Protein AF-A0A4V0HWP7-F1 (afdb_monomer_lite)

Foldseek 3Di:
DDDDDADFPDFDFDAAPVRDTGTDTDGPPPPCSVVVSVVRNDDDDPVVVVVVVVVVVLVQLDDDQVVLVVPADPPKDKAKDQDPVQKIKIWIDGPNDIDIDIGNDPSVRVSVRSRRVCVVVVVDDSVVSNVVPPPPPPPPPPPPPPDDDDDDDDDDDDDDDDDDDDDDDDDDDDDD

Secondary structure (DSSP, 8-state):
-----S-EEE--EEE-TTS-EEE-PEETT-TTHHHHHHHHHHSPPHHHHHHHHHHHHHHHTS--HHHHHHTSPTT-EEEEEE-TTS-EEEEEEETTEEEEEEESSHHHHHHHHHHHHHHHTTS--HHHHHHHT-PPP--------------PPPPPPPPPPPPPPPPPPPPPPPP-

Radius of gyration: 30.23 Å; chains: 1; bounding box: 48×85×73 Å

Structure (mmCIF, N/CA/C/O backbone):
data_AF-A0A4V0HWP7-F1
#
_entry.id   AF-A0A4V0HWP7-F1
#
loop_
_atom_site.group_PDB
_atom_site.id
_atom_site.type_symbol
_atom_site.label_atom_id
_atom_site.label_alt_id
_atom_site.label_comp_id
_atom_site.label_asym_id
_atom_site.label_entity_id
_atom_site.label_seq_id
_atom_site.pdbx_PDB_ins_code
_atom_site.Cartn_x
_atom_site.Cartn_y
_atom_site.Cartn_z
_atom_site.occupancy
_atom_site.B_iso_or_equiv
_atom_site.auth_seq_id
_atom_site.auth_comp_id
_atom_site.auth_asym_id
_atom_site.auth_atom_id
_atom_site.pdbx_PDB_model_num
ATOM 1 N N . MET A 1 1 ? 0.741 0.309 -26.722 1.00 51.72 1 MET A N 1
ATOM 2 C CA . MET A 1 1 ? 2.204 0.465 -26.899 1.00 51.72 1 MET A CA 1
ATOM 3 C C . MET A 1 1 ? 2.671 -0.759 -27.666 1.00 51.72 1 MET A C 1
ATOM 5 O O . MET A 1 1 ? 2.715 -1.821 -27.062 1.00 51.72 1 MET A O 1
ATOM 9 N N . GLY A 1 2 ? 2.875 -0.657 -28.983 1.00 67.00 2 GLY A N 1
ATOM 10 C CA . GLY A 1 2 ? 3.307 -1.806 -29.788 1.00 67.00 2 GLY A CA 1
ATOM 11 C C . GLY A 1 2 ? 4.644 -2.348 -29.282 1.00 67.00 2 GLY A C 1
ATOM 12 O O . GLY A 1 2 ? 5.506 -1.561 -28.886 1.00 67.00 2 GLY A O 1
ATOM 13 N N . VAL A 1 3 ? 4.793 -3.672 -29.233 1.00 71.69 3 VAL A N 1
ATOM 14 C CA . VAL A 1 3 ? 6.083 -4.302 -28.932 1.00 71.69 3 VAL A CA 1
ATOM 15 C C . VAL A 1 3 ? 6.993 -4.035 -30.133 1.00 71.69 3 VAL A C 1
ATOM 17 O O . VAL A 1 3 ? 6.610 -4.389 -31.246 1.00 71.69 3 VAL A O 1
ATOM 20 N N . PRO A 1 4 ? 8.144 -3.366 -29.958 1.00 72.19 4 PRO A N 1
ATOM 21 C CA . PRO A 1 4 ? 9.041 -3.098 -31.071 1.00 72.19 4 PRO A CA 1
ATOM 22 C C . PRO A 1 4 ? 9.581 -4.424 -31.608 1.00 72.19 4 PRO A C 1
ATOM 24 O O . PRO A 1 4 ? 10.263 -5.158 -30.898 1.00 72.19 4 PRO A O 1
ATOM 27 N N . SER A 1 5 ? 9.232 -4.733 -32.853 1.00 73.88 5 SER A N 1
ATOM 28 C CA . SER A 1 5 ? 9.735 -5.878 -33.604 1.00 73.88 5 SER A CA 1
ATOM 29 C C . SER A 1 5 ? 10.968 -5.456 -34.403 1.00 73.88 5 SER A C 1
ATOM 31 O O . SER A 1 5 ? 10.908 -4.483 -35.154 1.00 73.88 5 SER A O 1
ATOM 33 N N . GLY A 1 6 ? 12.080 -6.169 -34.250 1.00 85.50 6 GLY A N 1
ATOM 34 C CA . GLY A 1 6 ? 13.311 -5.926 -35.000 1.00 85.50 6 GLY A CA 1
ATOM 35 C C . GLY A 1 6 ? 14.471 -6.771 -34.485 1.00 85.50 6 GLY A C 1
ATOM 36 O O . GLY A 1 6 ? 14.360 -7.425 -33.447 1.00 85.50 6 GLY A O 1
ATOM 37 N N . GLU A 1 7 ? 15.590 -6.743 -35.204 1.00 90.44 7 GLU A N 1
ATOM 38 C CA . GLU A 1 7 ? 16.827 -7.400 -34.783 1.00 90.44 7 GLU A CA 1
ATOM 39 C C . GLU A 1 7 ? 17.425 -6.700 -33.552 1.00 90.44 7 GLU A C 1
ATOM 41 O O . GLU A 1 7 ? 17.484 -5.465 -33.483 1.00 90.44 7 GLU A O 1
ATOM 46 N N . ILE A 1 8 ? 17.835 -7.495 -32.559 1.00 92.38 8 ILE A N 1
ATOM 47 C CA . ILE A 1 8 ? 18.458 -7.016 -31.320 1.00 92.38 8 ILE A CA 1
ATOM 48 C C . ILE A 1 8 ? 19.958 -6.857 -31.574 1.00 92.38 8 ILE A C 1
ATOM 50 O O . ILE A 1 8 ? 20.674 -7.849 -31.652 1.00 92.38 8 ILE A O 1
ATOM 54 N N . ILE A 1 9 ? 20.436 -5.615 -31.650 1.00 93.19 9 ILE A N 1
ATOM 55 C CA . ILE A 1 9 ? 21.853 -5.304 -31.902 1.00 93.19 9 ILE A CA 1
ATOM 56 C C . ILE A 1 9 ? 22.691 -5.438 -30.626 1.00 93.19 9 ILE A C 1
ATOM 58 O O . ILE A 1 9 ? 23.854 -5.824 -30.675 1.00 93.19 9 ILE A O 1
ATOM 62 N N . ALA A 1 10 ? 22.128 -5.088 -29.466 1.00 93.12 10 ALA A N 1
ATOM 63 C CA . ALA A 1 10 ? 22.867 -5.097 -28.206 1.00 93.12 10 ALA A CA 1
ATOM 64 C C . ALA A 1 10 ? 21.964 -5.376 -27.000 1.00 93.12 10 ALA A C 1
ATOM 66 O O . ALA A 1 10 ? 20.763 -5.088 -27.011 1.00 93.12 10 ALA A O 1
ATOM 67 N N . ARG A 1 11 ? 22.577 -5.900 -25.933 1.00 95.56 11 ARG A N 1
ATOM 68 C CA . ARG A 1 11 ? 21.926 -6.205 -24.649 1.00 95.56 11 ARG A CA 1
ATOM 69 C C . ARG A 1 11 ? 22.693 -5.598 -23.467 1.00 95.56 11 ARG A C 1
ATOM 71 O O . ARG A 1 11 ? 23.277 -6.330 -22.674 1.00 95.56 11 ARG A O 1
ATOM 78 N N . PRO A 1 12 ? 22.760 -4.262 -23.341 1.00 95.44 12 PRO A N 1
ATOM 79 C CA . PRO A 1 12 ? 23.391 -3.644 -22.183 1.00 95.44 12 PRO A CA 1
ATOM 80 C C . PRO A 1 12 ? 22.656 -3.977 -20.883 1.00 95.44 12 PRO A C 1
ATOM 82 O O . PRO A 1 12 ? 21.425 -3.958 -20.807 1.00 95.44 12 PRO A O 1
ATOM 85 N N . MET A 1 13 ? 23.443 -4.193 -19.837 1.00 97.12 13 MET A N 1
ATOM 86 C CA . MET A 1 13 ? 22.981 -4.321 -18.462 1.00 97.12 13 MET A CA 1
ATOM 87 C C . MET A 1 13 ? 22.740 -2.926 -17.878 1.00 97.12 13 MET A C 1
ATOM 89 O O . MET A 1 13 ? 23.661 -2.117 -17.777 1.00 97.12 13 MET A O 1
ATOM 93 N N . VAL A 1 14 ? 21.491 -2.610 -17.531 1.00 96.62 14 VAL A N 1
ATOM 94 C CA . VAL A 1 14 ? 21.089 -1.278 -17.058 1.00 96.62 14 VAL A CA 1
ATOM 95 C C . VAL A 1 14 ? 20.409 -1.386 -15.697 1.00 96.62 14 VAL A C 1
ATOM 97 O O . VAL A 1 14 ? 19.499 -2.193 -15.504 1.00 96.62 14 VAL A O 1
ATOM 100 N N . ALA A 1 15 ? 20.834 -0.545 -14.754 1.00 96.88 15 ALA A N 1
ATOM 101 C CA . ALA A 1 15 ? 20.202 -0.437 -13.445 1.00 96.88 15 ALA A CA 1
ATOM 102 C C . ALA A 1 15 ? 18.806 0.196 -13.546 1.00 96.88 15 ALA A C 1
ATOM 104 O O . ALA A 1 15 ? 18.589 1.179 -14.259 1.00 96.88 15 ALA A O 1
ATOM 105 N N . ARG A 1 16 ? 17.854 -0.373 -12.811 1.00 96.69 16 ARG A N 1
ATOM 106 C CA . ARG A 1 16 ? 16.484 0.133 -12.670 1.00 96.69 16 ARG A CA 1
ATOM 107 C C . ARG A 1 16 ? 16.329 0.994 -11.418 1.00 96.69 16 ARG A C 1
ATOM 109 O O . ARG A 1 16 ? 17.214 1.034 -10.573 1.00 96.69 16 ARG A O 1
ATOM 116 N N . ALA A 1 17 ? 15.159 1.606 -11.244 1.00 96.25 17 ALA A N 1
ATOM 117 C CA . ALA A 1 17 ? 14.843 2.444 -10.084 1.00 96.25 17 ALA A CA 1
ATOM 118 C C . ALA A 1 17 ? 14.938 1.696 -8.742 1.00 96.25 17 ALA A C 1
ATOM 120 O O . ALA A 1 17 ? 15.101 2.316 -7.701 1.00 96.25 17 ALA A O 1
ATOM 121 N N . CYS A 1 18 ? 14.827 0.364 -8.758 1.00 95.94 18 CYS A N 1
ATOM 122 C CA . CYS A 1 18 ? 15.020 -0.488 -7.583 1.00 95.94 18 CYS A CA 1
ATOM 123 C C . CYS A 1 18 ? 16.484 -0.910 -7.349 1.00 95.94 18 CYS A C 1
ATOM 125 O O . CYS A 1 18 ? 16.729 -1.741 -6.486 1.00 95.94 18 CYS A O 1
ATOM 127 N N . GLY A 1 19 ? 17.443 -0.419 -8.141 1.00 95.88 19 GLY A N 1
ATOM 128 C CA . GLY A 1 19 ? 18.861 -0.789 -8.063 1.00 95.88 19 GLY A CA 1
ATOM 129 C C . GLY A 1 19 ? 19.226 -2.102 -8.768 1.00 95.88 19 GLY A C 1
ATOM 130 O O . GLY A 1 19 ? 20.389 -2.318 -9.087 1.00 95.88 19 GLY A O 1
ATOM 131 N N . CYS A 1 20 ? 18.254 -2.966 -9.084 1.00 96.50 20 CYS A N 1
ATOM 132 C CA . CYS A 1 20 ? 18.515 -4.206 -9.820 1.00 96.50 20 CYS A CA 1
ATOM 133 C C . CYS A 1 20 ? 18.990 -3.919 -11.251 1.00 96.50 20 CYS A C 1
ATOM 135 O O . CYS A 1 20 ? 18.384 -3.110 -11.961 1.00 96.50 20 CYS A O 1
ATOM 137 N N . VAL A 1 21 ? 20.021 -4.639 -11.691 1.00 97.00 21 VAL A N 1
ATOM 138 C CA . VAL A 1 21 ? 20.537 -4.570 -13.060 1.00 97.00 21 VAL A CA 1
ATOM 139 C C . VAL A 1 21 ? 19.809 -5.595 -13.925 1.00 97.00 21 VAL A C 1
ATOM 141 O O . VAL A 1 21 ? 19.696 -6.760 -13.549 1.00 97.00 21 VAL A O 1
ATOM 144 N N . GLN A 1 22 ? 19.274 -5.157 -15.062 1.00 96.06 22 GLN A N 1
ATOM 145 C CA . GLN A 1 22 ? 18.577 -6.021 -16.013 1.00 96.06 22 GLN A CA 1
ATOM 146 C C . GLN A 1 22 ? 19.001 -5.709 -17.447 1.00 96.06 22 GLN A C 1
ATOM 148 O O . GLN A 1 22 ? 19.375 -4.576 -17.761 1.00 96.06 22 GLN A O 1
ATOM 153 N N . GLU A 1 23 ? 18.903 -6.711 -18.317 1.00 96.31 23 GLU A N 1
ATOM 154 C CA . GLU A 1 23 ? 19.165 -6.558 -19.745 1.00 96.31 23 GLU A CA 1
ATOM 155 C C . GLU A 1 23 ? 18.133 -5.623 -20.385 1.00 96.31 23 GLU A C 1
ATOM 157 O O . GLU A 1 23 ? 16.919 -5.820 -20.270 1.00 96.31 23 GLU A O 1
ATOM 162 N N . PHE A 1 24 ? 18.616 -4.607 -21.095 1.00 95.19 24 PHE A N 1
ATOM 163 C CA . PHE A 1 24 ? 17.792 -3.744 -21.929 1.00 95.19 24 PHE A CA 1
ATOM 164 C C . PHE A 1 24 ? 18.054 -4.065 -23.403 1.00 95.19 24 PHE A C 1
ATOM 166 O O . PHE A 1 24 ? 19.185 -3.984 -23.869 1.00 95.19 24 PHE A O 1
ATOM 173 N N . GLN A 1 25 ? 17.014 -4.443 -24.147 1.00 94.56 25 GLN A N 1
ATOM 174 C CA . GLN A 1 25 ? 17.147 -4.839 -25.553 1.00 94.56 25 GLN A CA 1
ATOM 175 C C . GLN A 1 25 ? 17.211 -3.608 -26.465 1.00 94.56 25 GLN A C 1
ATOM 177 O O . GLN A 1 25 ? 16.249 -2.836 -26.542 1.00 94.56 25 GLN A O 1
ATOM 182 N N . HIS A 1 26 ? 18.335 -3.436 -27.164 1.00 92.38 26 HIS A N 1
ATOM 183 C CA . HIS A 1 26 ? 18.505 -2.428 -28.210 1.00 92.38 26 HIS A CA 1
ATOM 184 C C . HIS A 1 26 ? 18.117 -3.014 -29.566 1.00 92.38 26 HIS A C 1
ATOM 186 O O . HIS A 1 26 ? 18.787 -3.927 -30.044 1.00 92.38 26 HIS A O 1
ATOM 192 N N . TYR A 1 27 ? 17.085 -2.465 -30.206 1.00 92.88 27 TYR A N 1
ATOM 193 C CA . TYR A 1 27 ? 16.712 -2.852 -31.568 1.00 92.88 27 TYR A CA 1
ATOM 194 C C . TYR A 1 27 ? 17.324 -1.913 -32.603 1.00 92.88 27 TYR A C 1
ATOM 196 O O . TYR A 1 27 ? 17.441 -0.711 -32.358 1.00 92.88 27 TYR A O 1
ATOM 204 N N . ALA A 1 28 ? 17.643 -2.461 -33.775 1.00 89.88 28 ALA A N 1
ATOM 205 C CA . ALA A 1 28 ? 18.247 -1.730 -34.888 1.00 89.88 28 ALA A CA 1
ATOM 206 C C . ALA A 1 28 ? 17.467 -0.483 -35.316 1.00 89.88 28 ALA A C 1
ATOM 208 O O . ALA A 1 28 ? 18.046 0.571 -35.567 1.00 89.88 28 ALA A O 1
ATOM 209 N N . VAL A 1 29 ? 16.139 -0.596 -35.356 1.00 90.75 29 VAL A N 1
ATOM 210 C CA . VAL A 1 29 ? 15.242 0.426 -35.916 1.00 90.75 29 VAL A CA 1
ATOM 211 C C . VAL A 1 29 ? 14.501 1.204 -34.811 1.00 90.75 29 VAL A C 1
ATOM 213 O O . VAL A 1 29 ? 13.488 1.856 -35.059 1.00 90.75 29 VAL A O 1
ATOM 216 N N . ASP A 1 30 ? 14.974 1.154 -33.557 1.00 90.12 30 ASP A N 1
ATOM 217 C CA . ASP A 1 30 ? 14.301 1.832 -32.438 1.00 90.12 30 ASP A CA 1
ATOM 218 C C . ASP A 1 30 ? 14.630 3.332 -32.373 1.00 90.12 30 ASP A C 1
ATOM 220 O O . ASP A 1 30 ? 15.547 3.775 -31.676 1.00 90.12 30 ASP A O 1
ATOM 224 N N . ARG A 1 31 ? 13.811 4.139 -33.058 1.00 92.69 31 ARG A N 1
ATOM 225 C CA . ARG A 1 31 ? 13.874 5.611 -33.017 1.00 92.69 31 ARG A CA 1
ATOM 226 C C . ARG A 1 31 ? 13.676 6.191 -31.607 1.00 92.69 31 ARG A C 1
ATOM 228 O O . ARG A 1 31 ? 14.125 7.302 -31.344 1.00 92.69 31 ARG A O 1
ATOM 235 N N . TYR A 1 32 ? 13.032 5.460 -30.695 1.00 93.88 32 TYR A N 1
ATOM 236 C CA . TYR A 1 32 ? 12.702 5.912 -29.338 1.00 93.88 32 TYR A CA 1
ATOM 237 C C . TYR A 1 32 ? 13.543 5.214 -28.259 1.00 93.88 32 TYR A C 1
ATOM 239 O O . TYR A 1 32 ? 13.153 5.182 -27.085 1.00 93.88 32 TYR A O 1
ATOM 247 N N . ARG A 1 33 ? 14.720 4.685 -28.628 1.00 92.06 33 ARG A N 1
ATOM 248 C CA . ARG A 1 33 ? 15.594 3.900 -27.739 1.00 92.06 33 ARG A CA 1
ATOM 249 C C . ARG A 1 33 ? 15.881 4.592 -26.404 1.00 92.06 33 ARG A C 1
ATOM 251 O O . ARG A 1 33 ? 15.784 3.968 -25.350 1.00 92.06 33 ARG A O 1
ATOM 258 N N . GLU A 1 34 ? 16.191 5.888 -26.426 1.00 94.62 34 GLU A N 1
ATOM 259 C CA . GLU A 1 34 ? 16.597 6.640 -25.232 1.00 94.62 34 GLU A CA 1
ATOM 260 C C . GLU A 1 34 ? 15.407 6.878 -24.308 1.00 94.62 34 GLU A C 1
ATOM 262 O O . GLU A 1 34 ? 15.512 6.696 -23.097 1.00 94.62 34 GLU A O 1
ATOM 267 N N . GLN A 1 35 ? 14.237 7.165 -24.881 1.00 95.44 35 GLN A N 1
ATOM 268 C CA . GLN A 1 35 ? 12.997 7.305 -24.127 1.00 95.44 35 GLN A CA 1
ATOM 269 C C . GLN A 1 35 ? 12.586 5.975 -23.481 1.00 95.44 35 GLN A C 1
ATOM 271 O O . GLN A 1 35 ? 12.183 5.944 -22.315 1.00 95.44 35 GLN A O 1
ATOM 276 N N . ARG A 1 36 ? 12.728 4.854 -24.202 1.00 93.56 36 ARG A N 1
ATOM 277 C CA . ARG A 1 36 ? 12.483 3.514 -23.655 1.00 93.56 36 ARG A CA 1
ATOM 278 C C . ARG A 1 36 ? 13.485 3.143 -22.571 1.00 93.56 36 ARG A C 1
ATOM 280 O O . ARG A 1 36 ? 13.060 2.620 -21.544 1.00 93.56 36 ARG A O 1
ATOM 287 N N . LYS A 1 37 ? 14.772 3.448 -22.756 1.00 94.94 37 LYS A N 1
ATOM 288 C CA . LYS A 1 37 ? 15.814 3.238 -21.743 1.00 94.94 37 LYS A CA 1
ATOM 289 C C . LYS A 1 37 ? 15.525 4.060 -20.489 1.00 94.94 37 LYS A C 1
ATOM 291 O O . LYS A 1 37 ? 15.547 3.512 -19.393 1.00 94.94 37 LYS A O 1
ATOM 296 N N . ALA A 1 38 ? 15.148 5.328 -20.638 1.00 96.50 38 ALA A N 1
ATOM 297 C CA . ALA A 1 38 ? 14.755 6.179 -19.518 1.00 96.50 38 ALA A CA 1
ATOM 298 C C . ALA A 1 38 ? 13.512 5.633 -18.794 1.00 96.50 38 ALA A C 1
ATOM 300 O O . ALA A 1 38 ? 13.477 5.577 -17.566 1.00 96.50 38 ALA A O 1
ATOM 301 N N . LYS A 1 39 ? 12.495 5.161 -19.529 1.00 95.12 39 LYS A N 1
ATOM 302 C CA . LYS A 1 39 ? 11.317 4.509 -18.931 1.00 95.12 39 LYS A CA 1
ATOM 303 C C . LYS A 1 39 ? 11.686 3.202 -18.224 1.00 95.12 39 LYS A C 1
ATOM 305 O O . LYS A 1 39 ? 11.152 2.900 -17.157 1.00 95.12 39 LYS A O 1
ATOM 310 N N . PHE A 1 40 ? 12.612 2.437 -18.792 1.00 95.38 40 PHE A N 1
ATOM 311 C CA . PHE A 1 40 ? 13.133 1.219 -18.187 1.00 95.38 40 PHE A CA 1
ATOM 312 C C . PHE A 1 40 ? 13.854 1.520 -16.869 1.00 95.38 40 PHE A C 1
ATOM 314 O O . PHE A 1 40 ? 13.532 0.904 -15.859 1.00 95.38 40 PHE A O 1
ATOM 321 N N . GLN A 1 41 ? 14.733 2.523 -16.851 1.00 96.56 41 GLN A N 1
ATOM 322 C CA . GLN A 1 41 ? 15.437 2.981 -15.651 1.00 96.56 41 GLN A CA 1
ATOM 323 C C . GLN A 1 41 ? 14.481 3.511 -14.578 1.00 96.56 41 GLN A C 1
ATOM 325 O O . GLN A 1 41 ? 14.695 3.262 -13.401 1.00 96.56 41 GLN A O 1
ATOM 330 N N . LYS A 1 42 ? 13.388 4.182 -14.959 1.00 96.81 42 LYS A N 1
ATOM 331 C CA . LYS A 1 42 ? 12.388 4.701 -14.007 1.00 96.81 42 LYS A CA 1
ATOM 332 C C . LYS A 1 42 ? 11.456 3.635 -13.420 1.00 96.81 42 LYS A C 1
ATOM 334 O O . LYS A 1 42 ? 10.782 3.908 -12.432 1.00 96.81 42 LYS A O 1
ATOM 339 N N . THR A 1 43 ? 11.374 2.438 -14.002 1.00 96.19 43 THR A N 1
ATOM 340 C CA . THR A 1 43 ? 10.433 1.395 -13.553 1.00 96.19 43 THR A CA 1
ATOM 341 C C . THR A 1 43 ? 11.124 0.346 -12.682 1.00 96.19 43 THR A C 1
ATOM 343 O O . THR A 1 43 ? 12.266 -0.033 -12.925 1.00 96.19 43 THR A O 1
ATOM 346 N N . ARG A 1 44 ? 10.435 -0.155 -11.648 1.00 96.75 44 ARG A N 1
ATOM 347 C CA . ARG A 1 44 ? 10.935 -1.241 -10.781 1.00 96.75 44 ARG A CA 1
ATOM 348 C C . ARG A 1 44 ? 10.820 -2.592 -11.477 1.00 96.75 44 ARG A C 1
ATOM 350 O O . ARG A 1 44 ? 9.887 -2.801 -12.250 1.00 96.75 44 ARG A O 1
ATOM 357 N N . CYS A 1 45 ? 11.792 -3.480 -11.264 1.00 95.44 45 CYS A N 1
ATOM 358 C CA . CYS A 1 45 ? 11.813 -4.807 -11.888 1.00 95.44 45 CYS A CA 1
ATOM 359 C C . CYS A 1 45 ? 10.605 -5.661 -11.443 1.00 95.44 45 CYS A C 1
ATOM 361 O O . CYS A 1 45 ? 10.073 -5.428 -10.354 1.00 95.44 45 CYS A O 1
ATOM 363 N N . PRO A 1 46 ? 10.172 -6.650 -12.246 1.00 91.81 46 PRO A N 1
ATOM 364 C CA . PRO A 1 46 ? 8.999 -7.470 -11.932 1.00 91.81 46 PRO A CA 1
ATOM 365 C C . PRO A 1 46 ? 9.115 -8.188 -10.582 1.00 91.81 46 PRO A C 1
ATOM 367 O O . PRO A 1 46 ? 8.131 -8.260 -9.858 1.00 91.81 46 PRO A O 1
ATOM 370 N N . ALA A 1 47 ? 10.315 -8.626 -10.186 1.00 94.81 47 ALA A N 1
ATOM 371 C CA . ALA A 1 47 ? 10.538 -9.246 -8.880 1.00 94.81 47 ALA A CA 1
ATOM 372 C C . ALA A 1 47 ? 10.290 -8.271 -7.712 1.00 94.81 47 ALA A C 1
ATOM 374 O O . ALA A 1 47 ? 9.615 -8.614 -6.746 1.00 94.81 47 ALA A O 1
ATOM 375 N N . CYS A 1 48 ? 10.789 -7.033 -7.801 1.00 94.88 48 CYS A N 1
ATOM 376 C CA . CYS A 1 48 ? 10.535 -6.011 -6.781 1.00 94.88 48 CYS A CA 1
ATOM 377 C C . CYS A 1 48 ? 9.076 -5.545 -6.774 1.00 94.88 48 CYS A C 1
ATOM 379 O O . CYS A 1 48 ? 8.552 -5.220 -5.714 1.00 94.88 48 CYS A O 1
ATOM 381 N N . VAL A 1 49 ? 8.418 -5.503 -7.936 1.00 95.00 49 VAL A N 1
ATOM 382 C CA . VAL A 1 49 ? 6.981 -5.211 -8.009 1.00 95.00 49 VAL A CA 1
ATOM 383 C C . VAL A 1 49 ? 6.178 -6.337 -7.363 1.00 95.00 49 VAL A C 1
ATOM 385 O O . VAL A 1 49 ? 5.290 -6.042 -6.578 1.00 95.00 49 VAL A O 1
ATOM 388 N N . ALA A 1 50 ? 6.521 -7.604 -7.610 1.00 93.75 50 ALA A N 1
ATOM 389 C CA . ALA A 1 50 ? 5.866 -8.744 -6.973 1.00 93.75 50 ALA A CA 1
ATOM 390 C C . ALA A 1 50 ? 6.004 -8.702 -5.444 1.00 93.75 50 ALA A C 1
ATOM 392 O O . ALA A 1 50 ? 5.006 -8.850 -4.750 1.00 93.75 50 ALA A O 1
ATOM 393 N N . LYS A 1 51 ? 7.202 -8.404 -4.917 1.00 93.44 51 LYS A N 1
ATOM 394 C CA . LYS A 1 51 ? 7.403 -8.207 -3.469 1.00 93.44 51 LYS A CA 1
ATOM 395 C C . LYS A 1 51 ? 6.517 -7.093 -2.911 1.00 93.44 51 LYS A C 1
ATOM 397 O O . LYS A 1 51 ? 5.854 -7.294 -1.904 1.00 93.44 51 LYS A O 1
ATOM 402 N N . LEU A 1 52 ? 6.455 -5.954 -3.600 1.00 90.12 52 LEU A N 1
ATOM 403 C CA . LEU A 1 52 ? 5.618 -4.828 -3.188 1.00 90.12 52 LEU A CA 1
ATOM 404 C C . LEU A 1 52 ? 4.119 -5.162 -3.251 1.00 90.12 52 LEU A C 1
ATOM 406 O O . LEU A 1 52 ? 3.363 -4.743 -2.385 1.00 90.12 52 LEU A O 1
ATOM 410 N N . VAL A 1 53 ? 3.680 -5.923 -4.254 1.00 89.56 53 VAL A N 1
ATOM 411 C CA . VAL A 1 53 ? 2.290 -6.389 -4.354 1.00 89.56 53 VAL A CA 1
ATOM 412 C C . VAL A 1 53 ? 1.970 -7.382 -3.242 1.00 89.56 53 VAL A C 1
ATOM 414 O O . VAL A 1 53 ? 0.895 -7.296 -2.666 1.00 89.56 53 VAL A O 1
ATOM 417 N N . GLU A 1 54 ? 2.885 -8.286 -2.897 1.00 85.44 54 GLU A N 1
ATOM 418 C CA . GLU A 1 54 ? 2.717 -9.200 -1.762 1.00 85.44 54 GLU A CA 1
ATOM 419 C C . GLU A 1 54 ? 2.654 -8.447 -0.427 1.00 85.44 54 GLU A C 1
ATOM 421 O O . GLU A 1 54 ? 1.776 -8.716 0.387 1.00 85.44 54 GLU A O 1
ATOM 426 N N . GLU A 1 55 ? 3.502 -7.440 -0.215 1.00 83.81 55 GLU A N 1
ATOM 427 C CA . GLU A 1 55 ? 3.414 -6.554 0.954 1.00 83.81 55 GLU A CA 1
ATOM 428 C C . GLU A 1 55 ? 2.084 -5.790 0.992 1.00 83.81 55 GLU A C 1
ATOM 430 O O . GLU A 1 55 ? 1.433 -5.720 2.033 1.00 83.81 55 GLU A O 1
ATOM 435 N N . GLN A 1 56 ? 1.629 -5.268 -0.149 1.00 82.12 56 GLN A N 1
ATOM 436 C CA . GLN A 1 56 ? 0.328 -4.608 -0.252 1.00 82.12 56 GLN A CA 1
ATOM 437 C C . GLN A 1 56 ? -0.834 -5.572 -0.019 1.00 82.12 56 GLN A C 1
ATOM 439 O O . GLN A 1 56 ? -1.806 -5.188 0.620 1.00 82.12 56 GLN A O 1
ATOM 444 N N . ARG A 1 57 ? -0.744 -6.819 -0.489 1.00 78.69 57 ARG A N 1
ATOM 445 C CA . ARG A 1 57 ? -1.743 -7.864 -0.235 1.00 78.69 57 ARG A CA 1
ATOM 446 C C . ARG A 1 57 ? -1.801 -8.225 1.239 1.00 78.69 57 ARG A C 1
ATOM 448 O O . ARG A 1 57 ? -2.890 -8.259 1.792 1.00 78.69 57 ARG A O 1
ATOM 455 N N . ARG A 1 58 ? -0.650 -8.392 1.892 1.00 72.94 58 ARG A N 1
ATOM 456 C CA . ARG A 1 58 ? -0.560 -8.589 3.349 1.00 72.94 58 ARG A CA 1
ATOM 457 C C . ARG A 1 58 ? -1.107 -7.403 4.140 1.00 72.94 58 ARG A C 1
ATOM 459 O O . ARG A 1 58 ? -1.601 -7.578 5.242 1.00 72.94 58 ARG A O 1
ATOM 466 N N . ALA A 1 59 ? -1.029 -6.193 3.595 1.00 69.56 59 ALA A N 1
ATOM 467 C CA . ALA A 1 59 ? -1.676 -5.031 4.194 1.00 69.56 59 ALA A CA 1
ATOM 468 C C . ALA A 1 59 ? -3.181 -4.956 3.869 1.00 69.56 59 ALA A C 1
ATOM 470 O O . ALA A 1 59 ? -3.941 -4.378 4.642 1.00 69.56 59 ALA A O 1
ATOM 471 N N . ALA A 1 60 ? -3.619 -5.516 2.738 1.00 65.50 60 ALA A N 1
ATOM 472 C CA . ALA A 1 60 ? -5.005 -5.508 2.270 1.00 65.50 60 ALA A CA 1
ATOM 473 C C . ALA A 1 60 ? -5.861 -6.648 2.843 1.00 65.50 60 ALA A C 1
ATOM 475 O O . ALA A 1 60 ? -7.082 -6.511 2.860 1.00 65.50 60 ALA A O 1
ATOM 476 N N . THR A 1 61 ? -5.253 -7.721 3.365 1.00 62.28 61 THR A N 1
ATOM 477 C CA . THR A 1 61 ? -5.946 -8.697 4.228 1.00 62.28 61 THR A CA 1
ATOM 478 C C . THR A 1 61 ? -6.498 -8.043 5.487 1.00 62.28 61 THR A C 1
ATOM 480 O O . THR A 1 61 ? -7.361 -8.616 6.142 1.00 62.28 61 THR A O 1
ATOM 483 N N . LEU A 1 62 ? -6.055 -6.824 5.814 1.00 64.12 62 LEU A N 1
ATOM 484 C CA . LEU A 1 62 ? -6.730 -6.007 6.796 1.00 64.12 62 LEU A CA 1
ATOM 485 C C . LEU A 1 62 ? -8.036 -5.439 6.181 1.00 64.12 62 LEU A C 1
ATOM 487 O O . LEU A 1 62 ? -7.949 -4.548 5.333 1.00 64.12 62 LEU A O 1
ATOM 491 N N . PRO A 1 63 ? -9.230 -5.818 6.687 1.00 65.12 63 PRO A N 1
ATOM 492 C CA . PRO A 1 63 ? -10.301 -4.866 6.971 1.00 65.12 63 PRO A CA 1
ATOM 493 C C . PRO A 1 63 ? -10.326 -3.533 6.213 1.00 65.12 63 PRO A C 1
ATOM 495 O O . PRO A 1 63 ? -9.759 -2.531 6.684 1.00 65.12 63 PRO A O 1
ATOM 498 N N . LYS A 1 64 ? -11.032 -3.436 5.083 1.00 74.44 64 LYS A N 1
ATOM 499 C CA . LYS A 1 64 ? -11.328 -2.103 4.534 1.00 74.44 64 LYS A CA 1
ATOM 500 C C . LYS A 1 64 ? -12.131 -1.332 5.582 1.00 74.44 64 LYS A C 1
ATOM 502 O O . LYS A 1 64 ? -13.010 -1.892 6.233 1.00 74.44 64 LYS A O 1
ATOM 507 N N . LYS A 1 65 ? -11.829 -0.037 5.750 1.00 74.69 65 LYS A N 1
ATOM 508 C CA . LYS A 1 65 ? -12.393 0.813 6.817 1.00 74.69 65 LYS A CA 1
ATOM 509 C C . LYS A 1 65 ? -13.908 0.625 6.964 1.00 74.69 65 LYS A C 1
ATOM 511 O O . LYS A 1 65 ? -14.387 0.389 8.062 1.00 74.69 65 LYS A O 1
ATOM 516 N N . GLY A 1 66 ? -14.640 0.644 5.849 1.00 79.25 66 GLY A N 1
ATOM 517 C CA . GLY A 1 66 ? -16.097 0.500 5.846 1.00 79.25 66 GLY A CA 1
ATOM 518 C C . GLY A 1 66 ? -16.627 -0.877 6.261 1.00 79.25 66 GLY A C 1
ATOM 519 O O . GLY A 1 66 ? -17.729 -0.946 6.786 1.00 79.25 66 GLY A O 1
ATOM 520 N N . GLU A 1 67 ? -15.876 -1.958 6.056 1.00 81.81 67 GLU A N 1
ATOM 521 C CA . GLU A 1 67 ? -16.297 -3.308 6.465 1.00 81.81 67 GLU A CA 1
ATOM 522 C C . GLU A 1 67 ? -16.071 -3.526 7.958 1.00 81.81 67 GLU A C 1
ATOM 524 O O . GLU A 1 67 ? -16.948 -4.060 8.632 1.00 81.81 67 GLU A O 1
ATOM 529 N N . ALA A 1 68 ? -14.959 -3.009 8.493 1.00 84.81 68 ALA A N 1
ATOM 530 C CA . ALA A 1 68 ? -14.667 -3.075 9.922 1.00 84.81 68 ALA A CA 1
ATOM 531 C C . ALA A 1 68 ? -15.770 -2.412 10.764 1.00 84.81 68 ALA A C 1
ATOM 533 O O . ALA A 1 68 ? -16.214 -2.985 11.750 1.00 84.81 68 ALA A O 1
ATOM 534 N N . PHE A 1 69 ? -16.255 -1.232 10.354 1.00 86.00 69 PHE A N 1
ATOM 535 C CA . PHE A 1 69 ? -17.326 -0.536 11.082 1.00 86.00 69 PHE A CA 1
ATOM 536 C C . PHE A 1 69 ? -18.704 -1.174 10.895 1.00 86.00 69 PHE A C 1
ATOM 538 O O . PHE A 1 69 ? -19.513 -1.120 11.813 1.00 86.00 69 PHE A O 1
ATOM 545 N N . LYS A 1 70 ? -18.984 -1.787 9.738 1.00 87.00 70 LYS A N 1
ATOM 546 C CA . LYS A 1 70 ? -20.251 -2.503 9.507 1.00 87.00 70 LYS A CA 1
ATOM 547 C C . LYS A 1 70 ? -20.385 -3.757 10.366 1.00 87.00 70 LYS A C 1
ATOM 549 O O . LYS A 1 70 ? -21.502 -4.145 10.680 1.00 87.00 70 LYS A O 1
ATOM 554 N N . ALA A 1 71 ? -19.265 -4.390 10.705 1.00 86.75 71 ALA A N 1
ATOM 555 C CA . ALA A 1 71 ? -19.242 -5.581 11.543 1.00 86.75 71 ALA A CA 1
ATOM 556 C C . ALA A 1 71 ? -19.317 -5.267 13.051 1.00 86.75 71 ALA A C 1
ATOM 558 O O . ALA A 1 71 ? -19.455 -6.191 13.852 1.00 86.75 71 ALA A O 1
ATOM 559 N N . LEU A 1 72 ? -19.235 -3.991 13.452 1.00 89.56 72 LEU A N 1
ATOM 560 C CA . LEU A 1 72 ? -19.429 -3.604 14.848 1.00 89.56 72 LEU A CA 1
ATOM 561 C C . LEU A 1 72 ? -20.918 -3.680 15.222 1.00 89.56 72 LEU A C 1
ATOM 563 O O . LEU A 1 72 ? -21.772 -3.239 14.447 1.00 89.56 72 LEU A O 1
ATOM 567 N N . PRO A 1 73 ? -21.250 -4.193 16.415 1.00 89.06 73 PRO A N 1
ATOM 568 C CA . PRO A 1 73 ? -22.620 -4.268 16.879 1.00 89.06 73 PRO A CA 1
ATOM 569 C C . PRO A 1 73 ? -23.165 -2.865 17.185 1.00 89.06 73 PRO A C 1
ATOM 571 O O . PRO A 1 73 ? -22.404 -1.952 17.542 1.00 89.06 73 PRO A O 1
ATOM 574 N N . PRO A 1 74 ? -24.489 -2.670 17.081 1.00 91.06 74 PRO A N 1
ATOM 575 C CA . PRO A 1 74 ? -25.118 -1.433 17.522 1.00 91.06 74 PRO A CA 1
ATOM 576 C C . PRO A 1 74 ? -24.860 -1.215 19.021 1.00 91.06 74 PRO A C 1
ATOM 578 O O . PRO A 1 74 ? -24.860 -2.164 19.801 1.00 91.06 74 PRO A O 1
ATOM 581 N N . GLY A 1 75 ? -24.628 0.038 19.422 1.00 92.44 75 GLY A N 1
ATOM 582 C CA . GLY A 1 75 ? -24.300 0.385 20.812 1.00 92.44 75 GLY A CA 1
ATOM 583 C C . GLY A 1 75 ? -22.815 0.265 21.175 1.00 92.44 75 GLY A C 1
ATOM 584 O O . GLY A 1 75 ? -22.469 0.374 22.345 1.00 92.44 75 GLY A O 1
ATOM 585 N N . THR A 1 76 ? -21.931 0.057 20.195 1.00 94.19 76 THR A N 1
ATOM 586 C CA . THR A 1 76 ? -20.481 0.133 20.423 1.00 94.19 76 THR A CA 1
ATOM 587 C C . THR A 1 76 ? -20.064 1.571 20.736 1.00 94.19 76 THR A C 1
ATOM 589 O O . THR A 1 76 ? -20.321 2.480 19.944 1.00 94.19 76 THR A O 1
ATOM 592 N N . GLU A 1 77 ? -19.367 1.772 21.852 1.00 95.56 77 GLU A N 1
ATOM 593 C CA . GLU A 1 77 ? -18.835 3.073 22.257 1.00 95.56 77 GLU A CA 1
ATOM 594 C C . GLU A 1 77 ? -17.333 3.153 21.988 1.00 95.56 77 GLU A C 1
ATOM 596 O O . GLU A 1 77 ? -16.564 2.251 22.329 1.00 95.56 77 GLU A O 1
ATOM 601 N N . ILE A 1 78 ? -16.906 4.260 21.377 1.00 95.75 78 ILE A N 1
ATOM 602 C CA . ILE A 1 78 ? -15.497 4.552 21.118 1.00 95.75 78 ILE A CA 1
ATOM 603 C C . ILE A 1 78 ? -15.128 5.821 21.875 1.00 95.75 78 ILE A C 1
ATOM 605 O O . ILE A 1 78 ? -15.639 6.902 21.593 1.00 95.75 78 ILE A O 1
ATOM 609 N N . THR A 1 79 ? -14.198 5.689 22.810 1.00 95.94 79 THR A N 1
ATOM 610 C CA . THR A 1 79 ? -13.608 6.800 23.558 1.00 95.94 79 THR A CA 1
ATOM 611 C C . THR A 1 79 ? -12.178 7.017 23.091 1.00 95.94 79 THR A C 1
ATOM 613 O O . THR A 1 79 ? -11.425 6.071 22.880 1.00 95.94 79 THR A O 1
ATOM 616 N N . MET A 1 80 ? -11.796 8.273 22.868 1.00 96.38 80 MET A N 1
ATOM 617 C CA . MET A 1 80 ? -10.488 8.626 22.318 1.00 96.38 80 MET A CA 1
ATOM 618 C C . MET A 1 80 ? -9.928 9.841 23.038 1.00 96.38 80 MET A C 1
ATOM 620 O O . MET A 1 80 ? -10.652 10.802 23.287 1.00 96.38 80 MET A O 1
ATOM 624 N N . SER A 1 81 ? -8.632 9.824 23.321 1.00 95.56 81 SER A N 1
ATOM 625 C CA . SER A 1 81 ? -7.915 10.946 23.910 1.00 95.56 81 SER A CA 1
ATOM 626 C C . SER A 1 81 ? -6.627 11.221 23.142 1.00 95.56 81 SER A C 1
ATOM 628 O O . SER A 1 81 ? -5.890 10.316 22.737 1.00 95.56 81 SER A O 1
ATOM 630 N N . ARG A 1 82 ? -6.361 12.507 22.911 1.00 96.81 82 ARG A N 1
ATOM 631 C CA . ARG A 1 82 ? -5.088 12.958 22.357 1.00 96.81 82 ARG A CA 1
ATOM 632 C C . ARG A 1 82 ? -4.073 13.048 23.491 1.00 96.81 82 ARG A C 1
ATOM 634 O O . ARG A 1 82 ? -4.331 13.696 24.502 1.00 96.81 82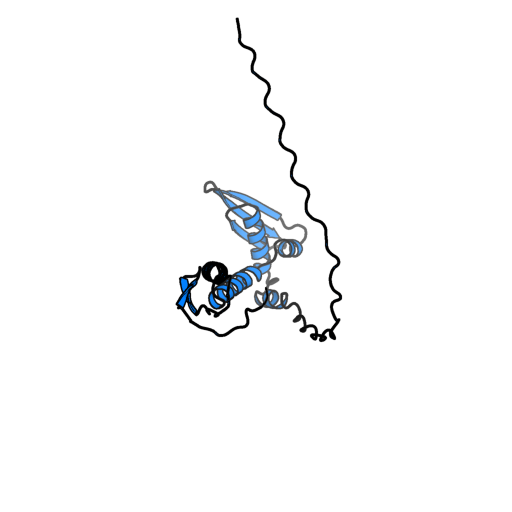 ARG A O 1
ATOM 641 N N . ARG A 1 83 ? -2.925 12.404 23.313 1.00 93.81 83 ARG A N 1
ATOM 642 C CA . ARG A 1 83 ? -1.802 12.434 24.249 1.00 93.81 83 ARG A CA 1
ATOM 643 C C . ARG A 1 83 ? -0.910 13.664 24.002 1.00 93.81 83 ARG A C 1
ATOM 645 O O . ARG A 1 83 ? -0.954 14.255 22.917 1.00 93.81 83 ARG A O 1
ATOM 652 N N . PRO A 1 84 ? -0.097 14.073 24.995 1.00 94.44 84 PRO A N 1
ATOM 653 C CA . PRO A 1 84 ? 0.806 15.223 24.868 1.00 94.44 84 PRO A CA 1
ATOM 654 C C . PRO A 1 84 ? 1.912 15.026 23.817 1.00 94.44 84 PRO A C 1
ATOM 656 O O . PRO A 1 84 ? 2.432 16.001 23.287 1.00 94.44 84 PRO A O 1
ATOM 659 N N . ASP A 1 85 ? 2.227 13.780 23.461 1.00 93.25 85 ASP A N 1
ATOM 660 C CA . ASP A 1 85 ? 3.176 13.390 22.406 1.00 93.25 85 ASP A CA 1
ATOM 661 C C . ASP A 1 85 ? 2.603 13.525 20.977 1.00 93.25 85 ASP A C 1
ATOM 663 O O . ASP A 1 85 ? 3.217 13.088 20.009 1.00 93.25 85 ASP A O 1
ATOM 667 N N . SER A 1 86 ? 1.419 14.130 20.830 1.00 91.88 86 SER A N 1
ATOM 668 C CA . SER A 1 86 ? 0.639 14.200 19.586 1.00 91.88 86 SER A CA 1
ATOM 669 C C . SER A 1 86 ? 0.142 12.863 19.036 1.00 91.88 86 SER A C 1
ATOM 671 O O . SER A 1 86 ? -0.486 12.855 17.977 1.00 91.88 86 SER A O 1
ATOM 673 N N . THR A 1 87 ? 0.311 11.760 19.764 1.00 94.31 87 THR A N 1
ATOM 674 C CA . THR A 1 87 ? -0.338 10.494 19.428 1.00 94.31 87 THR A CA 1
ATOM 675 C C . THR A 1 87 ? -1.777 10.472 19.938 1.00 94.31 87 THR A C 1
ATOM 677 O O . THR A 1 87 ? -2.179 11.218 20.837 1.00 94.31 87 THR A O 1
ATOM 680 N N . TRP A 1 88 ? -2.594 9.619 19.336 1.00 97.25 88 TRP A N 1
ATOM 681 C CA . TRP A 1 88 ? -3.953 9.347 19.772 1.00 97.25 88 TRP A CA 1
ATOM 682 C C . TRP A 1 88 ? -3.997 7.977 20.435 1.00 97.25 88 TRP A C 1
ATOM 684 O O . TRP A 1 88 ? -3.423 7.011 19.933 1.00 97.25 88 TRP A O 1
ATOM 694 N N . ALA A 1 89 ? -4.713 7.891 21.547 1.00 96.31 89 ALA A N 1
ATOM 695 C CA . ALA A 1 89 ? -5.098 6.637 22.167 1.00 96.31 89 ALA A CA 1
ATOM 696 C C . ALA A 1 89 ? -6.620 6.544 22.168 1.00 96.31 89 ALA A C 1
ATOM 698 O O . ALA A 1 89 ? -7.317 7.556 22.256 1.00 96.31 89 ALA A O 1
ATOM 699 N N . GLY A 1 90 ? -7.150 5.337 22.062 1.00 96.69 90 GLY A N 1
ATOM 700 C CA . GLY A 1 90 ? -8.575 5.127 22.216 1.00 96.69 90 GLY A CA 1
ATOM 701 C C . GLY A 1 90 ? -8.890 3.754 22.764 1.00 96.69 90 GLY A C 1
ATOM 702 O O . GLY A 1 90 ? -8.048 2.855 22.765 1.00 96.69 90 GLY A O 1
ATOM 703 N N . THR A 1 91 ? -10.122 3.625 23.226 1.00 96.25 91 THR A N 1
ATOM 704 C CA . THR A 1 91 ? -10.706 2.401 23.743 1.00 96.25 91 THR A CA 1
ATOM 705 C C . THR A 1 91 ? -12.068 2.194 23.099 1.00 96.25 91 THR A C 1
ATOM 707 O O . THR A 1 91 ? -12.844 3.138 22.957 1.00 96.25 91 THR A O 1
ATOM 710 N N . LEU A 1 92 ? -12.347 0.965 22.678 1.00 96.75 92 LEU A N 1
ATOM 711 C CA . LEU A 1 92 ? -13.628 0.559 22.112 1.00 96.75 92 LEU A CA 1
ATOM 712 C C . LEU A 1 92 ? -14.237 -0.492 23.030 1.00 96.75 92 LEU A C 1
ATOM 714 O O . LEU A 1 92 ? -13.584 -1.489 23.344 1.00 96.75 92 LEU A O 1
ATOM 718 N N . VAL A 1 93 ? -15.473 -0.246 23.460 1.00 95.50 93 VAL A N 1
ATOM 719 C CA . VAL A 1 93 ? -16.264 -1.157 24.290 1.00 95.50 93 VAL A CA 1
ATOM 720 C C . VAL A 1 93 ? -17.518 -1.534 23.514 1.00 95.50 93 VAL A C 1
ATOM 722 O O . VAL A 1 93 ? -18.292 -0.670 23.107 1.00 95.50 93 VAL A O 1
ATOM 725 N N . GLY A 1 94 ? -17.711 -2.829 23.286 1.00 94.25 94 GLY A N 1
ATOM 726 C CA . GLY A 1 94 ? -18.877 -3.345 22.577 1.00 94.25 94 GLY A CA 1
ATOM 727 C C . GLY A 1 94 ? -19.071 -4.829 22.849 1.00 94.25 94 GLY A C 1
ATOM 728 O O . GLY A 1 94 ? -18.103 -5.592 22.825 1.00 94.25 94 GLY A O 1
ATOM 729 N N . ASP A 1 95 ? -20.316 -5.223 23.121 1.00 89.44 95 ASP A N 1
ATOM 730 C CA . ASP A 1 95 ? -20.726 -6.606 23.414 1.00 89.44 95 ASP 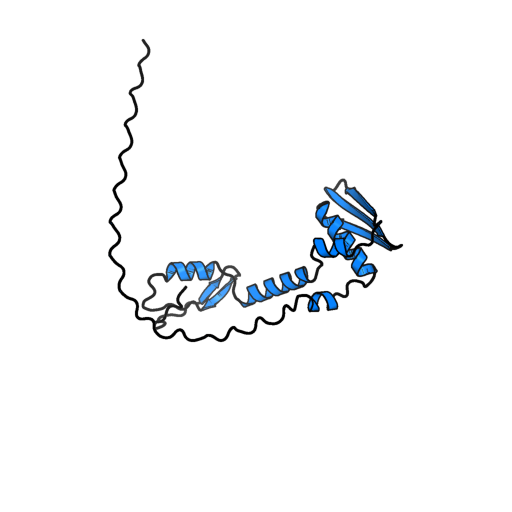A CA 1
ATOM 731 C C . ASP A 1 95 ? -19.847 -7.292 24.481 1.00 89.44 95 ASP A C 1
ATOM 733 O O . ASP A 1 95 ? -19.277 -8.362 24.273 1.00 89.44 95 ASP A O 1
ATOM 737 N N . GLY A 1 96 ? -19.621 -6.590 25.599 1.00 92.44 96 GLY A N 1
ATOM 738 C CA . GLY A 1 96 ? -18.794 -7.065 26.717 1.00 92.44 96 GLY A CA 1
ATOM 739 C C . GLY A 1 96 ? -17.283 -7.124 26.448 1.00 92.44 96 GLY A C 1
ATOM 740 O O . GLY A 1 96 ? -16.520 -7.443 27.355 1.00 92.44 96 GLY A O 1
ATOM 741 N N . THR A 1 97 ? -16.828 -6.790 25.237 1.00 93.12 97 THR A N 1
ATOM 742 C CA . THR A 1 97 ? -15.407 -6.800 24.864 1.00 93.12 97 THR A CA 1
ATOM 743 C C . THR A 1 97 ? -14.846 -5.382 24.873 1.00 93.12 97 THR A C 1
ATOM 745 O O . THR A 1 97 ? -15.411 -4.480 24.250 1.00 93.12 97 THR A O 1
ATOM 748 N N . LYS A 1 98 ? -13.712 -5.189 25.554 1.00 95.38 98 LYS A N 1
ATOM 749 C CA . LYS A 1 98 ? -12.958 -3.932 25.570 1.00 95.38 98 LYS A CA 1
ATOM 750 C C . LYS A 1 98 ? -11.623 -4.119 24.854 1.00 95.38 98 LYS A C 1
ATOM 752 O O . LYS A 1 98 ? -10.860 -5.013 25.205 1.00 95.38 98 LYS A O 1
ATOM 757 N N . VAL A 1 99 ? -11.329 -3.252 23.888 1.00 96.19 99 VAL A N 1
ATOM 758 C CA . VAL A 1 99 ? -10.035 -3.206 23.192 1.00 96.19 99 VAL A CA 1
ATOM 759 C C . VAL A 1 99 ? -9.446 -1.804 23.235 1.00 96.19 99 VAL A C 1
ATOM 761 O O . VAL A 1 99 ? -10.177 -0.814 23.253 1.00 96.19 99 VAL A O 1
ATOM 764 N N . GLU A 1 100 ? -8.120 -1.719 23.250 1.00 96.19 100 GLU A N 1
ATOM 765 C CA . GLU A 1 100 ? -7.377 -0.461 23.311 1.00 96.19 100 GLU A CA 1
ATOM 766 C C . GLU A 1 100 ? -6.379 -0.400 22.152 1.00 96.19 100 GLU A C 1
ATOM 768 O O . GLU A 1 100 ? -5.786 -1.413 21.780 1.00 96.19 100 GLU A O 1
ATOM 773 N N . ALA A 1 101 ? -6.203 0.779 21.555 1.00 95.62 101 ALA A N 1
ATOM 774 C CA . ALA A 1 101 ? -5.252 0.977 20.467 1.00 95.62 101 ALA A CA 1
ATOM 775 C C . ALA A 1 101 ? -4.695 2.403 20.457 1.00 95.62 101 ALA A C 1
ATOM 777 O O . ALA A 1 101 ? -5.335 3.354 20.915 1.00 95.62 101 ALA A O 1
ATOM 778 N N . THR A 1 102 ? -3.502 2.550 19.887 1.00 95.12 102 THR A N 1
ATOM 779 C CA . THR A 1 102 ? -2.824 3.832 19.677 1.00 95.12 102 THR A CA 1
ATOM 780 C C . THR A 1 102 ? -2.541 4.063 18.196 1.00 95.12 102 THR A C 1
ATOM 782 O O . THR A 1 102 ? -2.493 3.128 17.397 1.00 95.12 102 THR A O 1
ATOM 785 N N . GLY A 1 103 ? -2.395 5.326 17.802 1.00 92.31 103 GLY A N 1
ATOM 786 C CA . GLY A 1 103 ? -2.173 5.691 16.408 1.00 92.31 103 GLY A CA 1
ATOM 787 C C . GLY A 1 103 ? -1.863 7.169 16.217 1.00 92.31 103 GLY A C 1
ATOM 788 O O . GLY A 1 103 ? -2.034 7.987 17.114 1.00 92.31 103 GLY A O 1
ATOM 789 N N . GLU A 1 104 ? -1.406 7.512 15.018 1.00 92.12 104 GLU A N 1
ATOM 790 C CA . GLU A 1 104 ? -0.921 8.859 14.688 1.00 92.12 104 GLU A CA 1
ATOM 791 C C . GLU A 1 104 ? -2.058 9.886 14.516 1.00 92.12 104 GLU A C 1
ATOM 793 O O . GLU A 1 104 ? -1.862 11.090 14.644 1.00 92.12 104 GLU A O 1
ATOM 798 N N . GLY A 1 105 ? -3.287 9.420 14.277 1.00 94.00 105 GLY A N 1
ATOM 799 C CA . GLY A 1 105 ? -4.453 10.280 14.100 1.00 94.00 105 GLY A CA 1
ATOM 800 C C . GLY A 1 105 ? -5.764 9.602 14.493 1.00 94.00 105 GLY A C 1
ATOM 801 O O . GLY A 1 105 ? -5.824 8.372 14.607 1.00 94.00 105 GLY A O 1
ATOM 802 N N . PRO A 1 106 ? -6.857 10.373 14.630 1.00 93.31 106 PRO A N 1
ATOM 803 C CA . PRO A 1 106 ? -8.135 9.852 15.112 1.00 93.31 106 PRO A CA 1
ATOM 804 C C . PRO A 1 106 ? -8.729 8.797 14.160 1.00 93.31 106 PRO A C 1
ATOM 806 O O . PRO A 1 106 ? -9.292 7.785 14.577 1.00 93.31 106 PRO A O 1
ATOM 809 N N . GLN A 1 107 ? -8.544 8.963 12.848 1.00 92.31 107 GLN A N 1
ATOM 810 C CA . GLN A 1 107 ? -9.007 7.965 11.879 1.00 92.31 107 GLN A CA 1
ATOM 811 C C . GLN A 1 107 ? -8.198 6.660 11.924 1.00 92.31 107 GLN A C 1
ATOM 813 O O . GLN A 1 107 ? -8.752 5.594 11.666 1.00 92.31 107 GLN A O 1
ATOM 818 N N . GLY A 1 108 ? -6.904 6.742 12.245 1.00 90.12 108 GLY A N 1
ATOM 819 C CA . GLY A 1 108 ? -6.049 5.566 12.397 1.00 90.12 108 GLY A CA 1
ATOM 820 C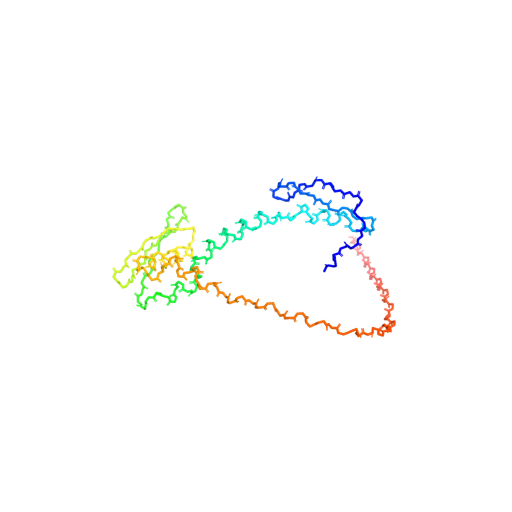 C . GLY A 1 108 ? -6.441 4.756 13.629 1.00 90.12 108 GLY A C 1
ATOM 821 O O . GLY A 1 108 ? -6.622 3.546 13.532 1.00 90.12 108 GLY A O 1
ATOM 822 N N . VAL A 1 109 ? -6.669 5.433 14.759 1.00 94.06 109 VAL A N 1
ATOM 823 C CA . VAL A 1 109 ? -7.065 4.786 16.020 1.00 94.06 109 VAL A CA 1
ATOM 824 C C . VAL A 1 109 ? -8.446 4.146 15.928 1.00 94.06 109 VAL A C 1
ATOM 826 O O . VAL A 1 109 ? -8.600 3.000 16.329 1.00 94.06 109 VAL A O 1
ATOM 829 N N . THR A 1 110 ? -9.442 4.824 15.351 1.00 93.00 110 THR A N 1
ATOM 830 C CA . THR A 1 110 ? -10.785 4.231 15.171 1.00 93.00 110 THR A CA 1
ATOM 831 C C . THR A 1 110 ? -10.745 2.950 14.333 1.00 93.00 110 THR A C 1
ATOM 833 O O . THR A 1 110 ? -11.403 1.969 14.672 1.00 93.00 110 THR A O 1
ATOM 836 N N . LEU A 1 111 ? -9.938 2.924 13.267 1.00 91.50 111 LEU A N 1
ATOM 837 C CA . LEU A 1 111 ? -9.753 1.729 12.445 1.00 91.50 111 LEU A CA 1
ATOM 838 C C . LEU A 1 111 ? -8.987 0.624 13.188 1.00 91.50 111 LEU A C 1
ATOM 840 O O . LEU A 1 111 ? -9.362 -0.543 13.090 1.00 91.50 111 LEU A O 1
ATOM 844 N N . ALA A 1 112 ? -7.932 0.977 13.926 1.00 91.19 112 ALA A N 1
ATOM 845 C CA . ALA A 1 112 ? -7.162 0.032 14.732 1.00 91.19 112 ALA A CA 1
ATOM 846 C C . ALA A 1 112 ? -8.032 -0.625 15.815 1.00 91.19 112 ALA A C 1
ATOM 848 O O . ALA A 1 112 ? -7.983 -1.841 15.976 1.00 91.19 112 ALA A O 1
ATOM 849 N N . LEU A 1 113 ? -8.894 0.153 16.476 1.00 94.50 113 LEU A N 1
ATOM 850 C CA . LEU A 1 113 ? -9.853 -0.340 17.464 1.00 94.50 113 LEU A CA 1
ATOM 851 C C . LEU A 1 113 ? -10.877 -1.303 16.861 1.00 94.50 113 LEU A C 1
ATOM 853 O O . LEU A 1 113 ? -11.069 -2.392 17.392 1.00 94.50 113 LEU A O 1
ATOM 857 N N . ALA A 1 114 ? -11.499 -0.943 15.735 1.00 92.44 114 ALA A N 1
ATOM 858 C CA . ALA A 1 114 ? -12.472 -1.815 15.074 1.00 92.44 114 ALA A CA 1
ATOM 859 C C . ALA A 1 114 ? -11.843 -3.158 14.655 1.00 92.44 114 ALA A C 1
ATOM 861 O O . ALA A 1 114 ? -12.438 -4.218 14.838 1.00 92.44 114 ALA A O 1
ATOM 862 N N . ARG A 1 115 ? -10.604 -3.125 14.144 1.00 89.94 115 ARG A N 1
ATOM 863 C CA . ARG A 1 115 ? -9.838 -4.331 13.787 1.00 89.94 115 ARG A CA 1
ATOM 864 C C . ARG A 1 115 ? -9.490 -5.177 15.009 1.00 89.94 115 ARG A C 1
ATOM 866 O O . ARG A 1 115 ? -9.692 -6.386 14.974 1.00 89.94 115 ARG A O 1
ATOM 873 N N . ALA A 1 116 ? -9.000 -4.545 16.076 1.00 90.75 116 ALA A N 1
ATOM 874 C CA . ALA A 1 116 ? -8.655 -5.223 17.322 1.00 90.75 116 ALA A CA 1
ATOM 875 C C . ALA A 1 116 ? -9.876 -5.912 17.943 1.00 90.75 116 ALA A C 1
ATOM 877 O O . ALA A 1 116 ? -9.763 -7.035 18.422 1.00 90.75 116 ALA A O 1
ATOM 878 N N . TRP A 1 117 ? -11.051 -5.282 17.878 1.00 92.75 117 TRP A N 1
ATOM 879 C CA . TRP A 1 117 ? -12.294 -5.874 18.368 1.00 92.75 117 TRP A CA 1
ATOM 880 C C . TRP A 1 117 ? -12.712 -7.106 17.553 1.00 92.75 117 TRP A C 1
ATOM 882 O O . TRP A 1 117 ? -13.047 -8.139 18.127 1.00 92.75 117 TRP A O 1
ATOM 892 N N . LEU A 1 118 ? -12.637 -7.037 16.219 1.00 90.00 118 LEU A N 1
ATOM 893 C CA . LEU A 1 118 ? -12.988 -8.166 15.346 1.00 90.00 118 LEU A CA 1
ATOM 894 C C . LEU A 1 118 ? -12.041 -9.361 15.520 1.00 90.00 118 LEU A C 1
ATOM 896 O O . LEU A 1 118 ? -12.501 -10.502 15.552 1.00 90.00 118 LEU A O 1
ATOM 900 N N . MET A 1 119 ? -10.746 -9.089 15.705 1.00 86.94 119 MET A N 1
ATOM 901 C CA . MET A 1 119 ? -9.738 -10.092 16.063 1.00 86.94 119 MET A CA 1
ATOM 902 C C . MET A 1 119 ? -10.022 -10.706 17.441 1.00 86.94 119 MET A C 1
ATOM 904 O O . MET A 1 119 ? -10.032 -11.925 17.577 1.00 86.94 119 MET A O 1
ATOM 908 N N . ALA A 1 120 ? -10.327 -9.883 18.452 1.00 88.38 120 ALA A N 1
ATOM 909 C CA . ALA A 1 120 ? -10.626 -10.350 19.809 1.00 88.38 120 ALA A CA 1
ATOM 910 C C . ALA A 1 120 ? -11.854 -11.272 19.872 1.00 88.38 120 ALA A C 1
ATOM 912 O O . ALA A 1 120 ? -11.938 -12.129 20.748 1.00 88.38 120 ALA A O 1
ATOM 913 N N . ARG A 1 121 ? -12.794 -11.124 18.934 1.00 86.56 121 ARG A N 1
ATOM 914 C CA . ARG A 1 121 ? -13.982 -11.979 18.836 1.00 86.56 121 ARG A CA 1
ATOM 915 C C . ARG A 1 121 ? -13.826 -13.198 17.937 1.00 86.56 121 ARG A C 1
ATOM 917 O O . ARG A 1 121 ? -14.777 -13.966 17.828 1.00 86.56 121 ARG A O 1
ATOM 924 N N . GLY A 1 122 ? -12.695 -13.347 17.248 1.00 82.06 122 GLY A N 1
ATOM 925 C CA . GLY A 1 122 ? -12.534 -14.378 16.219 1.00 82.06 122 GLY A CA 1
ATOM 926 C C . GLY A 1 122 ? -13.511 -14.222 15.045 1.00 82.06 122 GLY A C 1
ATOM 927 O O . GLY A 1 122 ? -13.693 -15.149 14.267 1.00 82.06 122 GLY A O 1
ATOM 928 N N . LEU A 1 123 ? -14.152 -1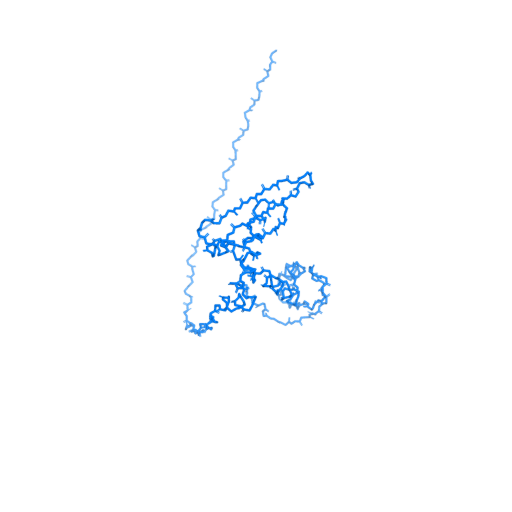3.053 14.900 1.00 74.69 123 LEU A N 1
ATOM 929 C CA . LEU A 1 123 ? -15.011 -12.733 13.750 1.00 74.69 123 LEU A CA 1
ATOM 930 C C . LEU A 1 123 ? -14.181 -12.383 12.511 1.00 74.69 123 LEU A C 1
ATOM 932 O O . LEU A 1 123 ? -14.708 -12.316 11.401 1.00 74.69 123 LEU A O 1
ATOM 936 N N . TRP A 1 124 ? -12.876 -12.197 12.705 1.00 65.69 124 TRP A N 1
ATOM 937 C CA . TRP A 1 124 ? -11.894 -12.235 11.641 1.00 65.69 124 TRP A CA 1
ATOM 938 C C . TRP A 1 124 ? -10.813 -13.262 11.915 1.00 65.69 124 TRP A C 1
ATOM 940 O O . TRP A 1 124 ? -9.859 -13.009 12.645 1.00 65.69 124 TRP A O 1
ATOM 950 N N . ASP A 1 125 ? -10.950 -14.391 11.234 1.00 56.22 125 ASP A N 1
ATOM 951 C CA . ASP A 1 125 ? -9.821 -15.228 10.878 1.00 56.22 125 ASP A CA 1
ATOM 952 C C . ASP A 1 125 ? -9.026 -14.551 9.759 1.00 56.22 125 ASP A C 1
ATOM 954 O O . ASP A 1 125 ? -9.558 -14.229 8.690 1.00 56.22 125 ASP A O 1
ATOM 958 N N . GLU A 1 126 ? -7.722 -14.398 9.972 1.00 53.88 126 GLU A N 1
ATOM 959 C CA . GLU A 1 126 ? -6.755 -13.958 8.957 1.00 53.88 126 GLU A CA 1
ATOM 960 C C . GLU A 1 126 ? -6.837 -14.841 7.685 1.00 53.88 126 GLU A C 1
ATOM 962 O O . GLU A 1 126 ? -6.590 -14.379 6.569 1.00 53.88 126 GLU A O 1
ATOM 967 N N . ALA A 1 127 ? -7.309 -16.087 7.841 1.00 47.00 127 ALA A N 1
ATOM 968 C CA . ALA A 1 127 ? -7.594 -17.042 6.772 1.00 47.00 127 ALA A CA 1
ATOM 969 C C . ALA A 1 127 ? -8.861 -16.724 5.945 1.00 47.00 127 ALA A C 1
ATOM 971 O O . ALA A 1 127 ? -8.883 -16.982 4.741 1.00 47.00 127 ALA A O 1
ATOM 972 N N . ALA A 1 128 ? -9.906 -16.131 6.536 1.00 49.03 128 ALA A N 1
ATOM 973 C CA . ALA A 1 128 ? -11.142 -15.789 5.821 1.00 49.03 128 ALA A CA 1
ATOM 974 C C . ALA A 1 128 ? -10.985 -14.513 4.971 1.00 49.03 128 ALA A C 1
ATOM 976 O O . ALA A 1 128 ? -11.539 -14.418 3.872 1.00 49.03 128 ALA A O 1
ATOM 977 N N . ALA A 1 129 ? -10.158 -13.563 5.422 1.00 50.28 129 ALA A N 1
ATOM 978 C CA . ALA A 1 129 ? -9.811 -12.366 4.652 1.00 50.28 129 ALA A CA 1
ATOM 979 C C . ALA A 1 129 ? -8.967 -12.687 3.400 1.00 50.28 129 ALA A C 1
ATOM 981 O O . ALA A 1 129 ? -9.087 -12.000 2.386 1.00 50.28 129 ALA A O 1
ATOM 982 N N . ALA A 1 130 ? -8.174 -13.767 3.426 1.00 49.47 130 ALA A N 1
ATOM 983 C CA . ALA A 1 130 ? -7.463 -14.269 2.248 1.00 49.47 130 ALA A CA 1
ATOM 984 C C . ALA A 1 130 ? -8.407 -14.890 1.193 1.00 49.47 130 ALA A C 1
ATOM 986 O O . ALA A 1 130 ? -8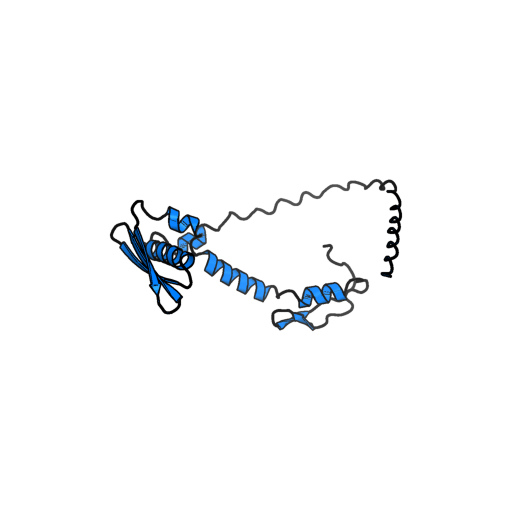.111 -14.846 -0.002 1.00 49.47 130 ALA A O 1
ATOM 987 N N . ALA A 1 131 ? -9.559 -15.432 1.608 1.00 48.22 131 ALA A N 1
ATOM 988 C CA . ALA A 1 131 ? -10.532 -16.048 0.706 1.00 48.22 131 ALA A CA 1
ATOM 989 C C . ALA A 1 131 ? -11.481 -15.029 0.042 1.00 48.22 131 ALA A C 1
ATOM 991 O O . ALA A 1 131 ? -11.895 -15.234 -1.099 1.00 48.22 131 ALA A O 1
ATOM 992 N N . ALA A 1 132 ? -11.796 -13.910 0.705 1.00 49.34 132 ALA A N 1
ATOM 993 C CA . ALA A 1 132 ? -12.783 -12.942 0.212 1.00 49.34 132 ALA A CA 1
ATOM 994 C C . ALA A 1 132 ? -12.302 -12.061 -0.965 1.00 49.34 132 ALA A C 1
ATOM 996 O O . ALA A 1 132 ? -13.132 -11.542 -1.710 1.00 49.34 132 ALA A O 1
ATOM 997 N N . ASP A 1 133 ? -10.986 -11.925 -1.186 1.00 46.16 133 ASP A N 1
ATOM 998 C CA . ASP A 1 133 ? -10.418 -11.231 -2.363 1.00 46.16 133 ASP A CA 1
ATOM 999 C C . ASP A 1 133 ? -10.028 -12.214 -3.492 1.00 46.16 133 ASP A C 1
ATOM 1001 O O . ASP A 1 133 ? -9.429 -11.834 -4.499 1.00 46.16 133 ASP A O 1
ATOM 1005 N N . SER A 1 134 ? -10.449 -13.484 -3.390 1.00 46.12 134 SER A N 1
ATOM 1006 C CA . SER A 1 134 ? -10.557 -14.374 -4.552 1.00 46.12 134 SER A CA 1
ATOM 1007 C C . SER A 1 134 ? -11.778 -13.970 -5.375 1.00 46.12 134 SER A C 1
ATOM 1009 O O . SER A 1 134 ? -12.772 -14.688 -5.473 1.00 46.12 134 SER A O 1
ATOM 1011 N N . LYS A 1 135 ? -11.704 -12.796 -6.009 1.00 44.03 135 LYS A N 1
ATOM 1012 C CA . LYS A 1 135 ? -12.509 -12.533 -7.201 1.00 44.03 135 LYS A CA 1
ATOM 1013 C C . LYS A 1 135 ? -12.279 -13.732 -8.134 1.00 44.03 135 LYS A C 1
ATOM 1015 O O . LYS A 1 135 ? -11.108 -14.034 -8.388 1.00 44.03 135 LYS A O 1
ATOM 1020 N N . PRO A 1 136 ? -13.326 -14.440 -8.608 1.00 41.22 136 PRO A N 1
ATOM 1021 C CA . PRO A 1 136 ? -13.132 -15.573 -9.502 1.00 41.22 136 PRO A CA 1
ATOM 1022 C C . PRO A 1 136 ? -12.227 -15.115 -10.646 1.00 41.22 136 PRO A C 1
ATOM 1024 O O . PRO A 1 136 ? -12.375 -13.964 -11.087 1.00 41.22 136 PRO A O 1
ATOM 1027 N N . PRO A 1 137 ? -11.262 -15.951 -11.079 1.00 41.03 137 PRO A N 1
ATOM 1028 C CA . PRO A 1 137 ? -10.381 -15.591 -12.172 1.00 41.03 137 PRO A CA 1
ATOM 1029 C C . PRO A 1 137 ? -11.276 -15.087 -13.292 1.00 41.03 137 PRO A C 1
ATOM 1031 O O . PRO A 1 137 ? -12.198 -15.783 -13.720 1.00 41.03 137 PRO A O 1
ATOM 1034 N N . ILE A 1 138 ? -11.053 -13.837 -13.701 1.00 47.00 138 ILE A N 1
ATOM 1035 C CA . ILE A 1 138 ? -11.566 -13.343 -14.969 1.00 47.00 138 ILE A CA 1
ATOM 1036 C C . ILE A 1 138 ? -11.042 -14.369 -15.962 1.00 47.00 138 ILE A C 1
ATOM 1038 O O . ILE A 1 138 ? -9.840 -14.402 -16.234 1.00 47.00 138 ILE A O 1
ATOM 1042 N N . GLN A 1 139 ? -11.916 -15.282 -16.392 1.00 47.50 139 GLN A N 1
ATOM 1043 C CA . GLN A 1 139 ? -11.563 -16.223 -17.432 1.00 47.50 139 GLN A CA 1
ATOM 1044 C C . GLN A 1 139 ? -11.059 -15.367 -18.591 1.00 47.50 139 GLN A C 1
ATOM 1046 O O . GLN A 1 139 ? -11.676 -14.331 -18.877 1.00 47.50 139 GLN A O 1
ATOM 1051 N N . PRO A 1 140 ? -9.912 -15.711 -19.198 1.00 41.09 140 PRO A N 1
ATOM 1052 C CA . PRO A 1 140 ? -9.435 -14.977 -20.350 1.00 41.09 140 PRO A CA 1
ATOM 1053 C C . PRO A 1 140 ? -10.574 -14.977 -21.364 1.00 41.09 140 PRO A C 1
ATOM 1055 O O . PRO A 1 140 ? -11.006 -16.033 -21.823 1.00 41.09 140 PRO A O 1
ATOM 1058 N N . ILE A 1 141 ? -11.105 -13.786 -21.642 1.00 47.56 141 ILE A N 1
ATOM 1059 C CA . ILE A 1 141 ? -12.055 -13.577 -22.725 1.00 47.56 141 ILE A CA 1
ATOM 1060 C C . ILE A 1 141 ? -11.391 -14.218 -23.948 1.00 47.56 141 ILE A C 1
ATOM 1062 O O . ILE A 1 141 ? -10.254 -13.837 -24.252 1.00 47.56 141 ILE A O 1
ATOM 1066 N N . PRO A 1 142 ? -12.009 -15.219 -24.601 1.00 41.50 142 PRO A N 1
ATOM 1067 C CA . PRO A 1 142 ? -11.426 -15.807 -25.789 1.00 41.50 142 PRO A CA 1
ATOM 1068 C C . PRO A 1 142 ? -11.185 -14.674 -26.778 1.00 41.50 142 PRO A C 1
ATOM 1070 O O . PRO A 1 142 ? -12.103 -13.932 -27.131 1.00 41.50 142 PRO A O 1
ATOM 1073 N N . THR A 1 143 ? -9.924 -14.506 -27.165 1.00 46.16 143 THR A N 1
ATOM 1074 C CA . THR A 1 143 ? -9.505 -13.614 -28.237 1.00 46.16 143 THR A CA 1
ATOM 1075 C C . THR A 1 143 ? -10.213 -14.071 -29.506 1.00 46.16 143 THR A C 1
ATOM 1077 O O . THR A 1 143 ? -9.726 -14.935 -30.229 1.00 46.16 143 THR A O 1
ATOM 1080 N N . VAL A 1 144 ? -11.397 -13.518 -29.761 1.00 46.16 144 VAL A N 1
ATOM 1081 C CA . VAL A 1 144 ? -12.033 -13.599 -31.068 1.00 46.16 144 VAL A CA 1
ATOM 1082 C C . VAL A 1 144 ? -11.133 -12.791 -31.991 1.00 46.16 144 VAL A C 1
ATOM 1084 O O . VAL A 1 144 ? -11.046 -11.570 -31.874 1.00 46.16 144 VAL A O 1
ATOM 1087 N N . LEU A 1 145 ? -10.393 -13.500 -32.843 1.00 53.56 145 LEU A N 1
ATOM 1088 C CA . LEU A 1 145 ? -9.656 -12.936 -33.967 1.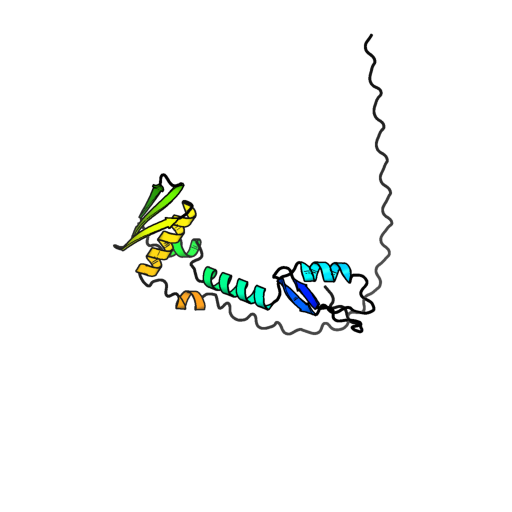00 53.56 145 LEU A CA 1
ATOM 1089 C C . LEU A 1 145 ? -10.594 -11.992 -34.736 1.00 53.56 145 LEU A C 1
ATOM 1091 O O . LEU A 1 145 ? -11.580 -12.468 -35.303 1.00 53.56 145 LEU A O 1
ATOM 1095 N N . PRO A 1 146 ? -10.332 -10.675 -34.782 1.00 47.84 146 PRO A N 1
ATOM 1096 C CA . PRO A 1 146 ? -11.058 -9.824 -35.700 1.00 47.84 146 PRO A CA 1
ATOM 1097 C C . PRO A 1 146 ? -10.618 -10.194 -37.117 1.00 47.84 146 PRO A C 1
ATOM 1099 O O . PRO A 1 146 ? -9.448 -10.050 -37.481 1.00 47.84 146 PRO A O 1
ATOM 1102 N N . HIS A 1 147 ? -11.566 -10.693 -37.911 1.00 49.03 147 HIS A N 1
ATOM 1103 C CA . HIS A 1 147 ? -11.430 -10.758 -39.357 1.00 49.03 147 HIS A CA 1
ATOM 1104 C C . HIS A 1 147 ? -10.968 -9.402 -39.896 1.00 49.03 147 HIS A C 1
ATOM 1106 O O . HIS A 1 147 ? -11.402 -8.345 -39.433 1.00 49.03 147 HIS A O 1
ATOM 1112 N N . ALA A 1 148 ? -10.061 -9.468 -40.867 1.00 50.22 148 ALA A N 1
ATOM 1113 C CA . ALA A 1 148 ? -9.460 -8.336 -41.543 1.00 50.22 148 ALA A CA 1
ATOM 1114 C C . ALA A 1 148 ? -10.532 -7.387 -42.098 1.00 50.22 148 ALA A C 1
ATOM 1116 O O . ALA A 1 148 ? -11.109 -7.623 -43.158 1.00 50.22 148 ALA A O 1
ATOM 1117 N N . VAL A 1 149 ? -10.775 -6.289 -41.386 1.00 49.78 149 VAL A N 1
ATOM 1118 C CA . VAL A 1 149 ? -11.446 -5.120 -41.946 1.00 49.78 149 VAL A CA 1
ATOM 1119 C C . VAL A 1 149 ? -10.372 -4.305 -42.652 1.00 49.78 149 VAL A C 1
ATOM 1121 O O . VAL A 1 149 ? -9.496 -3.719 -42.018 1.00 49.78 149 VAL A O 1
ATOM 1124 N N . VAL A 1 150 ? -10.427 -4.323 -43.980 1.00 56.97 150 VAL A N 1
ATOM 1125 C CA . VAL A 1 150 ? -9.636 -3.473 -44.873 1.00 56.97 150 VAL A CA 1
ATOM 1126 C C . VAL A 1 150 ? -9.882 -2.005 -44.494 1.00 56.97 150 VAL A C 1
ATOM 1128 O O . VAL A 1 150 ? -11.025 -1.552 -44.580 1.00 56.97 150 VAL A O 1
ATOM 1131 N N . PRO A 1 151 ? -8.865 -1.234 -44.070 1.00 50.97 151 PRO A N 1
ATOM 1132 C CA . PRO A 1 151 ? -9.053 0.181 -43.799 1.00 50.97 151 PRO A CA 1
ATOM 1133 C C . PRO A 1 151 ? -9.105 0.963 -45.117 1.00 50.97 151 PRO A C 1
ATOM 1135 O O . PRO A 1 151 ? -8.125 1.056 -45.853 1.00 50.97 151 PRO A O 1
ATOM 1138 N N . THR A 1 152 ? -10.258 1.564 -45.400 1.00 58.81 152 THR A N 1
ATOM 1139 C CA . THR A 1 152 ? -10.391 2.666 -46.361 1.00 58.81 152 THR A CA 1
ATOM 1140 C C . THR A 1 152 ? -9.557 3.880 -45.920 1.00 58.81 152 THR A C 1
ATOM 1142 O O . THR A 1 152 ? -9.496 4.170 -44.721 1.00 58.81 152 THR A O 1
ATOM 1145 N N . PRO A 1 153 ? -8.935 4.621 -46.857 1.00 60.16 153 PRO A N 1
ATOM 1146 C CA . PRO A 1 153 ? -8.050 5.739 -46.538 1.00 60.16 153 PRO A CA 1
ATOM 1147 C C . PRO A 1 153 ? -8.812 6.941 -45.946 1.00 60.16 153 PRO A C 1
ATOM 1149 O O . PRO A 1 153 ? -9.892 7.285 -46.435 1.00 60.16 153 PRO A O 1
ATOM 1152 N N . PRO A 1 154 ? -8.263 7.625 -44.922 1.00 56.81 154 PRO A N 1
ATOM 1153 C CA . PRO A 1 154 ? -8.880 8.817 -44.364 1.00 56.81 154 PRO A CA 1
ATOM 1154 C C . PRO A 1 154 ? -8.730 10.021 -45.301 1.00 56.81 154 PRO A C 1
ATOM 1156 O O . PRO A 1 154 ? -7.646 10.366 -45.770 1.00 56.81 154 PRO A O 1
ATOM 1159 N N . LYS A 1 155 ? -9.869 10.675 -45.521 1.00 54.53 155 LYS A N 1
ATOM 1160 C CA . LYS A 1 155 ? -10.044 11.960 -46.197 1.00 54.53 155 LYS A CA 1
ATOM 1161 C C . LYS A 1 155 ? -9.221 13.040 -45.481 1.00 54.53 155 LYS A C 1
ATOM 1163 O O . LYS A 1 155 ? -9.332 13.197 -44.266 1.00 54.53 155 LYS A O 1
ATOM 1168 N N . SER A 1 156 ? -8.413 13.772 -46.244 1.00 54.22 156 SER A N 1
ATOM 1169 C CA . SER A 1 156 ? -7.555 14.872 -45.798 1.00 54.22 156 SER A CA 1
ATOM 1170 C C . SER A 1 156 ? -8.279 15.849 -44.867 1.00 54.22 156 SER A C 1
ATOM 1172 O O . SER A 1 156 ? -9.235 16.510 -45.272 1.00 54.22 156 SER A O 1
ATOM 1174 N N . ALA A 1 157 ? -7.799 15.957 -43.627 1.00 52.38 157 ALA A N 1
ATOM 1175 C CA . ALA A 1 157 ? -8.230 16.967 -42.670 1.00 52.38 157 ALA A CA 1
ATOM 1176 C C . ALA A 1 157 ? -7.328 18.206 -42.754 1.00 52.38 157 ALA A C 1
ATOM 1178 O O . ALA A 1 157 ? -6.122 18.125 -42.986 1.00 52.38 157 ALA A O 1
ATOM 1179 N N . ALA A 1 158 ? -7.978 19.353 -42.609 1.00 56.81 158 ALA A N 1
ATOM 1180 C CA . ALA A 1 158 ? -7.508 20.676 -42.959 1.00 56.81 158 ALA A CA 1
ATOM 1181 C C . ALA A 1 158 ? -6.319 21.191 -42.128 1.00 56.81 158 ALA A C 1
ATOM 1183 O O . ALA A 1 158 ? -6.143 20.896 -40.948 1.00 56.81 158 ALA A O 1
ATOM 1184 N N . LYS A 1 159 ? -5.546 22.042 -42.801 1.00 62.94 159 LYS A N 1
ATOM 1185 C CA . LYS A 1 159 ? -4.447 22.879 -42.313 1.00 62.94 159 LYS A CA 1
ATOM 1186 C C . LYS A 1 159 ? -4.905 23.762 -41.130 1.00 62.94 159 LYS A C 1
ATOM 1188 O O . LYS A 1 159 ? -5.902 24.467 -41.286 1.00 62.94 159 LYS A O 1
ATOM 1193 N N . PRO A 1 160 ? -4.202 23.789 -39.981 1.00 59.12 160 PRO A N 1
ATOM 1194 C CA . PRO A 1 160 ? -4.527 24.712 -38.897 1.00 59.12 160 PRO A CA 1
ATOM 1195 C C . PRO A 1 160 ? -4.207 26.160 -39.293 1.00 59.12 160 PRO A C 1
ATOM 1197 O O . PRO A 1 160 ? -3.142 26.446 -39.845 1.00 59.12 160 PRO A O 1
ATOM 1200 N N . ALA A 1 161 ? -5.143 27.065 -39.009 1.00 62.28 161 ALA A N 1
ATOM 1201 C CA . ALA A 1 161 ? -4.998 28.502 -39.207 1.00 62.28 161 ALA A CA 1
ATOM 1202 C C . ALA A 1 161 ? -3.990 29.108 -38.212 1.00 62.28 161 ALA A C 1
ATOM 1204 O O . ALA A 1 161 ? -3.935 28.719 -37.045 1.00 62.28 161 ALA A O 1
ATOM 1205 N N . ALA A 1 162 ? -3.199 30.068 -38.694 1.00 70.38 162 ALA A N 1
ATOM 1206 C CA . ALA A 1 162 ? -2.178 30.769 -37.922 1.00 70.38 162 ALA A CA 1
ATOM 1207 C C . ALA A 1 162 ? -2.784 31.626 -36.785 1.00 70.38 162 ALA A C 1
ATOM 1209 O O . ALA A 1 162 ? -3.854 32.216 -36.967 1.00 70.38 162 ALA A O 1
ATOM 1210 N N . PRO A 1 163 ? -2.106 31.741 -35.627 1.00 68.44 163 PRO A N 1
ATOM 1211 C CA . PRO A 1 163 ? -2.557 32.588 -34.527 1.00 68.44 163 PRO A CA 1
ATOM 1212 C C . PRO A 1 163 ? -2.436 34.082 -34.874 1.00 68.44 163 PRO A C 1
ATOM 1214 O O . PRO A 1 163 ? -1.431 34.532 -35.424 1.00 68.44 163 PRO A O 1
ATOM 1217 N N . LYS A 1 164 ? -3.478 34.855 -34.534 1.00 74.50 164 LYS A N 1
ATOM 1218 C CA . LYS A 1 164 ? -3.514 36.323 -34.659 1.00 74.50 164 LYS A CA 1
ATOM 1219 C C . LYS A 1 164 ? -2.449 36.978 -33.758 1.00 74.50 164 LYS A C 1
ATOM 1221 O O . LYS A 1 164 ? -2.319 36.563 -32.606 1.00 74.50 164 LYS A O 1
ATOM 1226 N N . PRO A 1 165 ? -1.744 38.024 -34.226 1.00 68.81 165 PRO A N 1
ATOM 1227 C CA . PRO A 1 165 ? -0.801 38.774 -33.402 1.00 68.81 165 PRO A CA 1
ATOM 1228 C C . PRO A 1 165 ? -1.520 39.606 -32.328 1.00 68.81 165 PRO A C 1
ATOM 1230 O O . PRO A 1 165 ? -2.613 40.133 -32.551 1.00 68.81 165 PRO A O 1
ATOM 1233 N N . ALA A 1 166 ? -0.889 39.702 -31.157 1.00 74.50 166 ALA A N 1
ATOM 1234 C CA . ALA A 1 166 ? -1.375 40.453 -30.005 1.00 74.50 166 ALA A CA 1
ATOM 1235 C C . ALA A 1 166 ? -1.355 41.980 -30.253 1.00 74.50 166 ALA A C 1
ATOM 1237 O O . ALA A 1 166 ? -0.470 42.471 -30.959 1.00 74.50 166 ALA A O 1
ATOM 1238 N N . PRO A 1 167 ? -2.300 42.744 -29.673 1.00 72.56 167 PRO A N 1
ATOM 1239 C CA . PRO A 1 167 ? -2.338 44.199 -29.801 1.00 72.56 167 PRO A CA 1
ATOM 1240 C C . PRO A 1 167 ? -1.207 44.880 -29.014 1.00 72.56 167 PRO A C 1
ATOM 1242 O O . PRO A 1 167 ? -0.857 44.465 -27.909 1.00 72.56 167 PRO A O 1
ATOM 1245 N N . ALA A 1 168 ? -0.655 45.945 -29.599 1.00 74.19 168 ALA A N 1
ATOM 1246 C CA . ALA A 1 168 ? 0.455 46.718 -29.048 1.00 74.19 168 ALA A CA 1
ATOM 1247 C C . ALA A 1 168 ? 0.082 47.464 -27.744 1.00 74.19 168 ALA A C 1
ATOM 1249 O O . ALA A 1 168 ? -1.055 47.930 -27.605 1.00 74.19 168 ALA A O 1
ATOM 1250 N N . PRO A 1 169 ? 1.029 47.625 -26.799 1.00 72.12 169 PRO A N 1
ATOM 1251 C CA . PRO A 1 169 ? 0.804 48.378 -25.568 1.00 72.12 169 PRO A CA 1
ATOM 1252 C C . PRO A 1 169 ? 0.687 49.889 -25.833 1.00 72.12 169 PRO A C 1
ATOM 1254 O O . PRO A 1 169 ? 1.433 50.461 -26.628 1.00 72.12 169 PRO A O 1
ATOM 1257 N N . LYS A 1 170 ? -0.259 50.538 -25.140 1.00 75.31 170 LYS A N 1
ATOM 1258 C CA . LYS A 1 170 ? -0.485 51.992 -25.187 1.00 75.31 170 LYS A CA 1
ATOM 1259 C C . LYS A 1 170 ? 0.700 52.760 -24.569 1.00 75.31 170 LYS A C 1
ATOM 1261 O O . LYS A 1 170 ? 1.227 52.312 -23.550 1.00 75.31 170 LYS A O 1
ATOM 1266 N N . PRO A 1 171 ? 1.084 53.926 -25.120 1.00 68.81 171 PRO A N 1
ATOM 1267 C CA . PRO A 1 171 ? 2.139 54.759 -24.551 1.00 68.81 171 PRO A CA 1
ATOM 1268 C C . PRO A 1 171 ? 1.694 55.405 -23.231 1.00 68.81 171 PRO A C 1
ATOM 1270 O O . PRO A 1 171 ? 0.584 55.928 -23.120 1.00 68.81 171 PRO A O 1
ATOM 1273 N N . ALA A 1 172 ? 2.578 55.357 -22.234 1.00 66.88 172 ALA A N 1
ATOM 1274 C CA . ALA A 1 172 ? 2.388 55.979 -20.930 1.00 66.88 172 ALA A CA 1
ATOM 1275 C C . ALA A 1 172 ? 2.450 57.513 -21.035 1.00 66.88 172 ALA A C 1
ATOM 1277 O O . ALA A 1 172 ? 3.348 58.069 -21.670 1.00 66.88 172 ALA A O 1
ATOM 1278 N N . ALA A 1 173 ? 1.492 58.185 -20.397 1.00 66.75 173 ALA A N 1
ATOM 1279 C CA . ALA A 1 173 ? 1.452 59.636 -20.276 1.00 66.75 173 ALA A CA 1
ATOM 1280 C C . ALA A 1 173 ? 2.606 60.135 -19.388 1.00 66.75 173 ALA A C 1
ATOM 1282 O O . ALA A 1 173 ? 2.836 59.603 -18.301 1.00 66.75 173 ALA A O 1
ATOM 1283 N N . LYS A 1 174 ? 3.327 61.159 -19.858 1.00 58.44 174 LYS A N 1
ATOM 1284 C CA . LYS A 1 174 ? 4.336 61.880 -19.073 1.00 58.44 174 LYS A CA 1
ATOM 1285 C C . LYS A 1 174 ? 3.645 62.816 -18.069 1.00 58.44 174 LYS A C 1
ATOM 1287 O O . LYS A 1 174 ? 2.733 63.528 -18.487 1.00 58.44 174 LYS A O 1
ATOM 1292 N N . PRO A 1 175 ? 4.075 62.857 -16.799 1.00 70.94 175 PRO A N 1
ATOM 1293 C CA . PRO A 1 175 ? 3.691 63.923 -15.881 1.00 70.94 175 PRO A CA 1
ATOM 1294 C C . PRO A 1 175 ? 4.479 65.213 -16.170 1.00 70.94 175 PRO A C 1
ATOM 1296 O O . PRO A 1 175 ? 5.657 65.147 -16.537 1.00 70.94 175 PRO A O 1
ATOM 1299 N N . SER A 1 176 ? 3.782 66.346 -16.039 1.00 68.12 176 SER A N 1
ATOM 1300 C CA . SER A 1 176 ? 4.287 67.725 -16.144 1.00 68.12 176 SER A CA 1
ATOM 1301 C C . SER A 1 176 ? 5.067 68.172 -14.915 1.00 68.12 176 SER A C 1
ATOM 1303 O O . SER A 1 176 ? 4.755 67.668 -13.813 1.00 68.12 176 SER A O 1
#

Sequence (176 aa):
MGVPSGEIIARPMVARACGCVQEFQHYAVDRYREQRKAKFQKTRCPACVAKLVEEQRRAATLPKKGEAFKALPPGTEITMSRRPDSTWAGTLVGDGTKVEATGEGPQGVTLALARAWLMARGLWDEAAAAAADSKPPIQPIPTVLPHAVVPTPPKSAAKPAAPKPAPAPKPAAKPS

pLDDT: mean 79.85, std 17.95, range [41.03, 97.25]